Protein 9HGH (pdb70)

Foldseek 3Di:
DAKFKDKDKDKDAQQVPFDPDQCDKDKADWDDTPPPQFWIKIKIWRLQFNDDVLRQAIWIKIAGATHPDAKWWKKKKKFWQFQVRDTPLMDIPVGIDIHGHGDIDTGRHSDGVVCCVPVVRRQQVNNMTMMMMMMMIDD/DPDPDDPDDDDPDDD

Organism: Homo sapiens (NCBI:txid9606)

Secondary structure (DSSP, 8-state):
--EEEEEEEEEE--GGGS-S-TT--EEPPPB--TT-SS-EEEEEEETT-SSGGGTTEEEEEEEEEE-SSS-EEEEEEEEEE-TTS-EEEEEE-SS-EEE-TT-EEEEEEEEEHHHHH-GGG-SSGGG-EEEEEEEEEE-/---S-----B-S---

Nearest PDB structures (foldseek):
  6i41-assembly1_A  TM=9.613E-01  e=4.293E-25  Homo sapiens
  7d3d-assembly2_B  TM=9.678E-01  e=1.058E-24  Homo sapiens
  6i5p-assembly1_A  TM=9.776E-01  e=6.792E-24  Homo sapiens
  7liq-assembly1_A  TM=9.423E-01  e=6.792E-24  Homo sapiens
  7klz-assembly1_A  TM=9.449E-01  e=6.420E-24  Homo sapiens

InterPro domains:
  IPR000210 BTB/POZ domain [PF00651] (192-237)
  IPR000210 BTB/POZ domain [PS50097] (200-238)
  IPR002083 MATH/TRAF domain [PF22486] (33-161)
  IPR002083 MATH/TRAF domain [PS50144] (31-161)
  IPR002083 MATH/TRAF domain [SM00061] (36-142)
  IPR008974 TRAF-like [G3DSA:2.60.210.10] (29-165)
  IPR011333 SKP1/BTB/POZ domain superfamily [G3DSA:3.30.710.10] (166-238)
  IPR011333 SKP1/BTB/POZ domain superfamily [SSF54695] (180-237)

Solvent-accessible surface area: 8028 Å² total; per-residue (Å²): 123,147,82,41,148,26,59,53,114,24,49,11,81,86,7,75,163,18,171,133,103,66,61,20,61,52,109,10,78,75,19,57,10,66,48,142,40,146,8,89,1,2,0,42,0,1,0,37,0,13,9,116,96,0,85,52,0,0,0,0,0,0,14,0,57,43,6,92,130,96,77,14,111,0,105,5,61,0,1,0,29,30,67,184,53,48,92,32,66,46,18,95,4,149,140,14,24,123,0,40,106,55,69,8,46,0,0,34,34,0,0,47,37,86,44,2,95,68,152,96,43,20,5,26,55,118,42,79,0,22,1,44,0,50,1,26,4,42,85,146,84,81,43,41,44,67,68,30,47,18,22,102,87,111

Radius of gyration: 15.08 Å; Cα contacts (8 Å, |Δi|>4): 381; chains: 2; bounding box: 43×33×39 Å

Sequence (154 aa):
AKVVKFSYMWTINNFSFCREEMGEVIKSSTFSSGANDKLKWCLRVNPKGLDEESKDYLSLYLLLVSCPKSEVRAKFKFSILNAKGEETKAMESQRAYRFVQGKDWGFKKFIRRDFLLDEANGLLPDDKLTLFCEVSVVQEKPLQVAAVDSSVPR

Structure (mmCIF, N/CA/C/O backbone):
data_9HGH
#
_entry.id   9HGH
#
_cell.length_a   40.000
_cell.length_b   57.290
_cell.length_c   60.970
_cell.angle_alpha   90.000
_cell.angle_beta   90.000
_cell.angle_gamma   90.000
#
_symmetry.space_group_name_H-M   'P 21 21 21'
#
loop_
_entity.id
_entity.type
_entity.pdbx_description
1 polymer 'Speckle type BTB/POZ protein'
2 polymer 'Myeloid differentiation primary response protein MyD88'
3 water water
#
loop_
_atom_site.group_PDB
_atom_site.id
_atom_site.type_symbol
_atom_site.label_atom_id
_atom_site.label_alt_id
_atom_site.label_comp_id
_atom_site.label_asym_id
_atom_site.label_entity_id
_atom_site.label_seq_id
_atom_site.pdbx_PDB_ins_code
_atom_site.Cartn_x
_atom_site.Cartn_y
_atom_site.Cartn_z
_atom_site.occupancy
_atom_site.B_iso_or_equiv
_atom_site.auth_seq_id
_atom_site.auth_comp_id
_atom_site.auth_asym_id
_atom_site.auth_atom_id
_atom_site.pdbx_PDB_model_num
ATOM 1 N N . ALA A 1 1 ? 25.20910 5.20286 -0.76778 1.000 26.26573 27 ALA A N 1
ATOM 2 C CA . ALA A 1 1 ? 23.80743 5.00725 -1.11715 1.000 29.96579 27 ALA A CA 1
ATOM 3 C C . ALA A 1 1 ? 23.03953 6.36039 -1.17174 1.000 31.62997 27 ALA A C 1
ATOM 4 O O . ALA A 1 1 ? 23.13637 7.18043 -0.24858 1.000 27.05863 27 ALA A O 1
ATOM 10 N N . LYS A 1 2 ? 22.27609 6.59987 -2.25552 1.000 32.74768 28 LYS A N 1
ATOM 11 C CA . LYS A 1 2 ? 21.57931 7.87291 -2.49387 1.000 26.05176 28 LYS A CA 1
ATOM 12 C C . LYS A 1 2 ? 20.07672 7.70172 -2.25270 1.000 20.74143 28 LYS A C 1
ATOM 13 O O . LYS A 1 2 ? 19.43956 6.85594 -2.88385 1.000 23.97336 28 LYS A O 1
ATOM 32 N N . VAL A 1 3 ? 19.50363 8.53330 -1.38296 1.000 16.07662 29 VAL A N 1
ATOM 33 C CA . VAL A 1 3 ? 18.19045 8.25974 -0.82300 1.000 14.53069 29 VAL A CA 1
ATOM 34 C C . VAL A 1 3 ? 17.29301 9.47252 -0.98863 1.000 16.95834 29 VAL A C 1
ATOM 35 O O . VAL A 1 3 ? 17.70359 10.59778 -0.69422 1.000 15.89272 29 VAL A O 1
ATOM 48 N N . VAL A 1 4 ? 16.07834 9.22810 -1.45861 1.000 14.56055 30 VAL A N 1
ATOM 49 C CA . VAL A 1 4 ? 15.04099 10.23753 -1.64342 1.000 13.25205 30 VAL A CA 1
ATOM 50 C C . VAL A 1 4 ? 13.88738 9.88662 -0.70620 1.000 15.23128 30 VAL A C 1
ATOM 51 O O . VAL A 1 4 ? 13.33061 8.77519 -0.77518 1.000 13.92255 30 VAL A O 1
ATOM 64 N N . LYS A 1 5 ? 13.51569 10.83592 0.15809 1.000 15.99854 31 LYS A N 1
ATOM 65 C CA . LYS A 1 5 ? 12.39537 10.67308 1.07417 1.000 17.52600 31 LYS A CA 1
ATOM 66 C C . LYS A 1 5 ? 11.16641 11.40466 0.54589 1.000 16.62062 31 LYS A C 1
ATOM 67 O O . LYS A 1 5 ? 11.26301 12.53606 0.07443 1.000 16.52475 31 LYS A O 1
ATOM 86 N N . PHE A 1 6 ? 10.01305 10.75384 0.61791 1.000 14.75826 32 PHE A N 1
ATOM 87 C CA . PHE A 1 6 ? 8.77163 11.40987 0.23512 1.000 15.50710 32 PHE A CA 1
ATOM 88 C C . PHE A 1 6 ? 7.62204 10.75050 0.97975 1.000 14.30912 32 PHE A C 1
ATOM 89 O O . PHE A 1 6 ? 7.78502 9.72028 1.62783 1.000 13.49601 32 PHE A O 1
ATOM 106 N N . SER A 1 7 ? 6.44747 11.35887 0.86893 1.000 12.00542 33 SER A N 1
ATOM 107 C CA . SER A 1 7 ? 5.34057 10.93660 1.70942 1.000 15.79465 33 SER A CA 1
ATOM 108 C C . SER A 1 7 ? 4.02432 11.20822 1.01918 1.000 19.12699 33 SER A C 1
ATOM 109 O O . SER A 1 7 ? 3.92996 12.00897 0.08779 1.000 15.14202 33 SER A O 1
ATOM 117 N N . TYR A 1 8 ? 3.00679 10.50504 1.50205 1.000 13.92194 34 TYR A N 1
ATOM 118 C CA . TYR A 1 8 ? 1.66113 10.60136 0.95978 1.000 13.33375 34 TYR A CA 1
ATOM 119 C C . TYR A 1 8 ? 0.64799 10.41503 2.08507 1.000 14.30310 34 TYR A C 1
ATOM 120 O O . TYR A 1 8 ? 0.79245 9.50272 2.90372 1.000 12.85002 34 TYR A O 1
ATOM 138 N N . MET A 1 9 ? -0.35503 11.28051 2.11572 1.000 12.75469 35 MET A N 1
ATOM 139 C CA . MET A 1 9 ? -1.49234 11.15466 3.01633 1.000 10.90961 35 MET A CA 1
ATOM 140 C C . MET A 1 9 ? -2.73573 10.73753 2.23346 1.000 16.24512 35 MET A C 1
ATOM 141 O O . MET A 1 9 ? -3.10984 11.39917 1.25422 1.000 15.44051 35 MET A O 1
ATOM 155 N N . TRP A 1 10 ? -3.39960 9.67475 2.69467 1.000 11.30633 36 TRP A N 1
ATOM 156 C CA . TRP A 1 10 ? -4.57824 9.11594 2.05593 1.000 11.98002 36 TRP A CA 1
ATOM 157 C C . TRP A 1 10 ? -5.75188 9.07978 3.01986 1.000 14.65163 36 TRP A C 1
ATOM 158 O O . TRP A 1 10 ? -5.67129 8.41295 4.06369 1.000 13.31168 36 TRP A O 1
ATOM 179 N N . THR A 1 11 ? -6.84364 9.75701 2.65485 1.000 10.13380 37 THR A N 1
ATOM 180 C CA . THR A 1 11 ? -8.08129 9.70525 3.42114 1.000 10.57112 37 THR A CA 1
ATOM 181 C C . THR A 1 11 ? -9.09641 8.83728 2.68904 1.000 15.33598 37 THR A C 1
ATOM 182 O O . 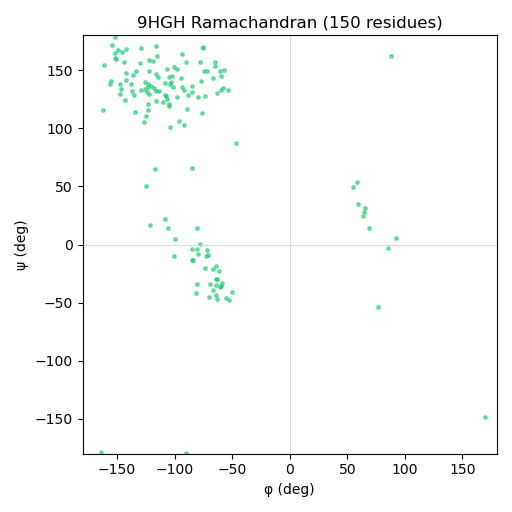THR A 1 11 ? -9.46618 9.11133 1.53411 1.000 11.72521 37 THR A O 1
ATOM 193 N N . ILE A 1 12 ? -9.52500 7.79352 3.36381 1.000 10.79197 38 ILE A N 1
ATOM 194 C CA . ILE A 1 12 ? -10.56235 6.90161 2.88838 1.000 11.87837 38 ILE A CA 1
ATOM 195 C C . ILE A 1 12 ? -11.86365 7.38233 3.51004 1.000 12.26440 38 ILE A C 1
ATOM 196 O O . ILE A 1 12 ? -12.08053 7.24345 4.72005 1.000 12.98899 38 ILE A O 1
ATOM 212 N N . ASN A 1 13 ? -12.71543 8.00592 2.70593 1.000 13.15854 39 ASN A N 1
ATOM 213 C CA . ASN A 1 13 ? -13.99793 8.44915 3.20619 1.000 13.86250 39 ASN A CA 1
ATOM 214 C C . ASN A 1 13 ? -14.98364 7.28469 3.30324 1.000 14.28752 39 ASN A C 1
ATOM 215 O O . ASN A 1 13 ? -14.86151 6.28285 2.60207 1.000 14.22003 39 ASN A O 1
ATOM 226 N N . ASN A 1 14 ? -15.99071 7.44731 4.15824 1.000 11.28707 40 ASN A N 1
ATOM 227 C CA . ASN A 1 14 ? -17.12269 6.50636 4.22607 1.000 13.15820 40 ASN A CA 1
ATOM 228 C C . ASN A 1 14 ? -16.63591 5.08009 4.45355 1.000 15.20344 40 ASN A C 1
ATOM 229 O O . ASN A 1 14 ? -17.02982 4.14005 3.75974 1.000 16.69809 40 ASN A O 1
ATOM 240 N N . PHE A 1 15 ? -15.76836 4.92956 5.44894 1.000 17.68720 41 PHE A N 1
ATOM 241 C CA . PHE A 1 15 ? -15.11704 3.64764 5.68944 1.000 17.71894 41 PHE A CA 1
ATOM 242 C C . PHE A 1 15 ? -16.11775 2.52393 5.95805 1.000 17.21923 41 PHE A C 1
ATOM 243 O O . PHE A 1 15 ? -15.89395 1.39465 5.50134 1.000 18.76418 41 PHE A O 1
ATOM 260 N N . SER A 1 16 ? -17.25647 2.82051 6.59747 1.000 18.89420 42 SER A N 1
ATOM 261 C CA . SER A 1 16 ? -18.27255 1.81179 6.91243 1.000 18.35975 42 SER A CA 1
ATOM 262 C C . SER A 1 16 ? -19.04306 1.33133 5.69576 1.000 18.58945 42 SER A C 1
ATOM 263 O O . SER A 1 16 ? -19.91869 0.44496 5.82029 1.000 17.43884 42 SER A O 1
ATOM 271 N N . PHE A 1 17 ? -18.78743 1.92319 4.53169 1.000 14.37503 43 PHE A N 1
ATOM 272 C CA . PHE A 1 17 ? -19.42167 1.52971 3.28626 1.000 21.13419 43 PHE A CA 1
ATOM 273 C C . PHE A 1 17 ? -18.52964 0.63306 2.45592 1.000 22.95505 43 PHE A C 1
ATOM 274 O O . PHE A 1 17 ? -18.90879 0.27179 1.32989 1.000 18.34048 43 PHE A O 1
ATOM 291 N N . CYS A 1 18 ? -17.36986 0.24472 2.97754 1.000 24.05116 44 CYS A N 1
ATOM 292 C CA . CYS A 1 18 ? -16.57293 -0.77763 2.30885 1.000 28.61063 44 CYS A CA 1
ATOM 293 C C . CYS A 1 18 ? -17.36829 -2.07975 2.21000 1.000 29.45199 44 CYS A C 1
ATOM 294 O O . CYS A 1 18 ? -18.21802 -2.38696 3.05215 1.000 25.01719 44 CYS A O 1
ATOM 302 N N . ARG A 1 19 ? -17.09772 -2.83629 1.15132 1.000 33.28707 45 ARG A N 1
ATOM 303 C CA . ARG A 1 19 ? -17.77145 -4.10926 0.95655 1.000 36.57195 45 ARG A CA 1
ATOM 304 C C . ARG A 1 19 ? -17.37285 -5.10536 2.03638 1.000 42.95811 45 ARG A C 1
ATOM 305 O O . ARG A 1 19 ? -16.21901 -5.14448 2.46977 1.000 44.58916 45 ARG A O 1
ATOM 326 N N . GLU A 1 20 ? -18.34321 -5.92203 2.45593 1.000 42.09235 46 GLU A N 1
ATOM 327 C CA . GLU A 1 20 ? -18.12801 -6.98867 3.43400 1.000 47.12548 46 GLU A CA 1
ATOM 328 C C . GLU A 1 20 ? -17.61478 -8.24555 2.72495 1.000 54.44681 46 GLU A C 1
ATOM 329 O O . GLU A 1 20 ? -18.27017 -9.28808 2.65758 1.000 64.76561 46 GLU A O 1
ATOM 341 N N . GLU A 1 21 ? -16.40631 -8.13218 2.17546 1.000 48.66485 47 GLU A N 1
ATOM 342 C CA . GLU A 1 21 ? -15.73923 -9.28593 1.59097 1.000 42.85954 47 GLU A CA 1
ATOM 343 C C . GLU A 1 21 ? -14.23436 -9.15716 1.78142 1.000 51.09025 47 GLU A C 1
ATOM 344 O O . GLU A 1 21 ? -13.65791 -8.07153 1.61450 1.000 41.07869 47 GLU A O 1
ATOM 356 N N . MET A 1 22 ? -13.60966 -10.28285 2.13752 1.000 48.37516 48 MET A N 1
ATOM 357 C CA . MET A 1 22 ? -12.17145 -10.30059 2.34427 1.000 46.35770 48 MET A CA 1
ATOM 358 C C . MET A 1 22 ? -11.40634 -10.06696 1.05272 1.000 47.51987 48 MET A C 1
ATOM 359 O O . MET A 1 22 ? -10.23297 -9.67451 1.10067 1.000 41.95235 48 MET A O 1
ATOM 373 N N . GLY A 1 23 ? -12.03824 -10.30490 -0.09835 1.000 46.92802 49 GLY A N 1
ATOM 374 C CA . GLY A 1 23 ? -11.37354 -10.00351 -1.35711 1.000 53.89347 49 GLY A CA 1
ATOM 375 C C . GLY A 1 23 ? -11.09169 -8.52587 -1.55303 1.000 36.63987 49 GLY A C 1
ATOM 376 O O . GLY A 1 23 ? -10.04603 -8.15903 -2.08282 1.000 40.86434 49 GLY A O 1
ATOM 380 N N . GLU A 1 24 ? -11.99381 -7.67072 -1.07447 1.000 34.83320 50 GLU A N 1
ATOM 381 C CA . GLU A 1 24 ? -12.03470 -6.26492 -1.44269 1.000 28.54679 50 GLU A CA 1
ATOM 382 C C . GLU A 1 24 ? -10.70049 -5.55762 -1.22168 1.000 27.96754 50 GLU A C 1
ATOM 383 O O . GLU A 1 24 ? -10.07077 -5.68409 -0.16393 1.000 16.35609 50 GLU A O 1
ATOM 387 N N . VAL A 1 25 ? -10.28990 -4.79698 -2.23841 1.000 18.94492 51 VAL A N 1
ATOM 388 C CA . VAL A 1 25 ? -9.08965 -3.97826 -2.20427 1.000 17.84963 51 VAL A CA 1
ATOM 389 C C . VAL A 1 25 ? -9.48810 -2.54633 -2.49135 1.000 20.01967 51 VAL A C 1
ATOM 390 O O . VAL A 1 25 ? -10.30345 -2.29065 -3.37747 1.000 20.88959 51 VAL A O 1
ATOM 403 N N . ILE A 1 26 ? -8.91934 -1.61023 -1.75640 1.000 15.37076 52 ILE A N 1
ATOM 404 C CA . ILE A 1 26 ? -9.06943 -0.19611 -2.06337 1.000 18.12389 52 ILE A CA 1
ATOM 405 C C . ILE A 1 26 ? -7.67880 0.35596 -2.30743 1.000 17.20490 52 ILE A C 1
ATOM 406 O O . ILE A 1 26 ? -6.74874 0.04512 -1.55711 1.000 11.16485 52 ILE A O 1
ATOM 422 N N . LYS A 1 27 ? -7.52102 1.16571 -3.34095 1.000 15.46438 53 LYS A N 1
ATOM 423 C CA . LYS A 1 27 ? -6.20057 1.71017 -3.61539 1.000 15.52292 53 LYS A CA 1
ATOM 424 C C . LYS A 1 27 ? -6.21824 3.23012 -3.61166 1.000 17.93872 53 LYS A C 1
ATOM 425 O O . LYS A 1 27 ? -7.22044 3.85203 -3.97196 1.000 13.81111 53 LYS A O 1
ATOM 444 N N . SER A 1 28 ? -5.08335 3.81976 -3.21219 1.000 11.74279 54 SER A N 1
ATOM 445 C CA . SER A 1 28 ? -4.89288 5.26055 -3.26658 1.000 14.01162 54 SER A CA 1
ATOM 446 C C . SER A 1 28 ? -4.63945 5.72386 -4.69674 1.000 12.09001 54 SER A C 1
ATOM 447 O O . SER A 1 28 ? -4.39647 4.92356 -5.59641 1.000 10.97538 54 SER A O 1
ATOM 455 N N . SER A 1 29 ? -4.66471 7.04119 -4.89311 1.000 11.96804 55 SER A N 1
ATOM 456 C CA . SER A 1 29 ? -4.08299 7.62338 -6.08622 1.000 14.24958 55 SER A CA 1
ATOM 457 C C . SER A 1 29 ? -2.57592 7.38958 -6.09466 1.000 12.93205 55 SER A C 1
ATOM 458 O O . SER A 1 29 ? -1.94495 7.10778 -5.06657 1.000 11.61120 55 SER A O 1
ATOM 466 N N . THR A 1 30 ? -2.00500 7.43443 -7.29198 1.000 13.33659 56 THR A N 1
ATOM 467 C CA . THR A 1 30 ? -0.57486 7.23191 -7.42640 1.000 15.78516 56 THR A CA 1
ATOM 468 C C . THR A 1 30 ? 0.14807 8.46805 -6.93858 1.000 14.90567 56 THR A C 1
ATOM 469 O O . THR A 1 30 ? -0.37637 9.58683 -7.00533 1.000 17.37362 56 THR A O 1
ATOM 480 N N . PHE A 1 31 ? 1.34871 8.25568 -6.40230 1.000 14.68881 57 PHE A N 1
ATOM 481 C CA . PHE A 1 31 ? 2.20961 9.35917 -5.99544 1.000 15.92634 57 PHE A CA 1
ATOM 482 C C . PHE A 1 31 ? 3.65568 9.01279 -6.30616 1.000 16.70566 57 PHE A C 1
ATOM 483 O O . PHE A 1 31 ? 4.00020 7.86233 -6.60093 1.000 12.54329 57 PHE A O 1
ATOM 500 N N . SER A 1 32 ? 4.51448 10.02403 -6.21222 1.000 12.82221 58 SER A N 1
ATOM 501 C CA . SER A 1 32 ? 5.90214 9.85579 -6.61524 1.000 14.85917 58 SER A CA 1
ATOM 502 C C . SER A 1 32 ? 6.78171 10.80986 -5.82543 1.000 20.07973 58 SER A C 1
ATOM 503 O O . SER A 1 32 ? 6.29613 11.75828 -5.19175 1.000 19.17583 58 SER A O 1
ATOM 511 N N . SER A 1 33 ? 8.08554 10.53816 -5.86646 1.000 15.81689 59 SER A N 1
ATOM 512 C CA . SER A 1 33 ? 9.11365 11.42772 -5.35376 1.000 21.84731 59 SER A CA 1
ATOM 513 C C . SER A 1 33 ? 9.32341 12.59748 -6.31526 1.000 25.02778 59 SER A C 1
ATOM 514 O O . SER A 1 33 ? 8.83547 12.60882 -7.44646 1.000 25.56165 59 SER A O 1
ATOM 522 N N . GLY A 1 34 ? 10.06462 13.58110 -5.87127 1.000 23.12242 60 GLY A N 1
ATOM 523 C CA . GLY A 1 34 ? 10.47588 14.61162 -6.78893 1.000 27.46537 60 GLY A CA 1
ATOM 524 C C . GLY A 1 34 ? 11.62137 14.24840 -7.70729 1.000 23.53060 60 GLY A C 1
ATOM 525 O O . GLY A 1 34 ? 12.03251 15.08841 -8.50639 1.000 31.23440 60 GLY A O 1
ATOM 529 N N . ALA A 1 35 ? 12.16123 13.02497 -7.61396 1.000 22.26279 61 ALA A N 1
ATOM 530 C CA . ALA A 1 35 ? 13.37203 12.68784 -8.35690 1.000 28.84984 61 ALA A CA 1
ATOM 531 C C . ALA A 1 35 ? 13.11420 12.53147 -9.85052 1.000 28.06818 61 ALA A C 1
ATOM 532 O O . ALA A 1 35 ? 14.08155 12.41592 -10.61873 1.000 27.96449 61 ALA A O 1
ATOM 539 N N . ASN A 1 36 ? 11.84411 12.50397 -10.27507 1.000 25.46224 62 ASN A N 1
ATOM 540 C CA . ASN A 1 36 ? 11.48262 12.55703 -11.69793 1.000 37.70763 62 ASN A CA 1
ATOM 541 C C . ASN A 1 36 ? 12.11358 11.39370 -12.46896 1.000 31.81120 62 ASN A C 1
ATOM 542 O O . ASN A 1 36 ? 12.77635 11.57466 -13.49616 1.000 32.58144 62 ASN A O 1
ATOM 553 N N . ASP A 1 37 ? 11.85343 10.17619 -11.97189 1.000 25.21616 63 ASP A N 1
ATOM 554 C CA . ASP A 1 37 ? 12.47023 8.95263 -12.47329 1.000 33.73371 63 ASP A CA 1
ATOM 555 C C . ASP A 1 37 ? 11.44786 7.93010 -12.97317 1.000 31.22358 63 ASP A C 1
ATOM 556 O O . ASP A 1 37 ? 11.80056 6.75356 -13.16174 1.000 24.53925 63 ASP A O 1
ATOM 565 N N . LYS A 1 38 ? 10.20648 8.35231 -13.23300 1.000 22.05728 64 LYS A N 1
ATOM 566 C CA . LYS A 1 38 ? 9.12099 7.52803 -13.75666 1.000 23.25616 64 LYS A CA 1
ATOM 567 C C . LYS A 1 38 ? 8.62331 6.48378 -12.75248 1.000 19.64354 64 LYS A C 1
ATOM 568 O O . LYS A 1 38 ? 7.89964 5.58335 -13.13261 1.000 18.52251 64 LYS A O 1
ATOM 587 N N . LEU A 1 39 ? 8.97165 6.59478 -11.48149 1.000 17.08932 65 LEU A N 1
ATOM 588 C CA . LEU A 1 39 ? 8.40369 5.68241 -10.48815 1.000 15.18974 65 LEU A CA 1
ATOM 589 C C . LEU A 1 39 ? 7.05761 6.21302 -10.01157 1.000 17.86001 65 LEU A C 1
ATOM 590 O O . LEU A 1 39 ? 6.92970 7.39228 -9.65596 1.000 19.03805 65 LEU A O 1
ATOM 606 N N . LYS A 1 40 ? 6.05246 5.34862 -9.99930 1.000 11.68248 66 LYS A N 1
ATOM 607 C CA . LYS A 1 40 ? 4.74663 5.69064 -9.45418 1.000 11.03470 66 LYS A CA 1
ATOM 608 C C . LYS A 1 40 ? 4.36514 4.65601 -8.41524 1.000 10.65128 66 LYS A C 1
ATOM 609 O O . LYS A 1 40 ? 4.44794 3.44992 -8.66335 1.000 11.19599 66 LYS A O 1
ATOM 628 N N . TRP A 1 41 ? 3.88694 5.13380 -7.28534 1.000 9.66615 67 TRP A N 1
ATOM 629 C CA . TRP A 1 41 ? 3.53971 4.30475 -6.15696 1.000 8.62568 67 TRP A CA 1
ATOM 630 C C . TRP A 1 41 ? 2.06826 4.52287 -5.80694 1.000 11.67313 67 TRP A C 1
ATOM 631 O O . TRP A 1 41 ? 1.47975 5.55843 -6.10515 1.000 9.40969 67 TRP A O 1
ATOM 652 N N . CYS A 1 42 ? 1.49082 3.55977 -5.10606 1.000 9.94627 68 CYS A N 1
ATOM 653 C CA . CYS A 1 42 ? 0.21812 3.80250 -4.45015 1.000 10.37677 68 CYS A CA 1
ATOM 654 C C . CYS A 1 42 ? 0.14439 2.94340 -3.19445 1.000 8.80353 68 CYS A C 1
ATOM 655 O O . CYS A 1 42 ? 0.99232 2.07207 -2.95286 1.000 8.87840 68 CYS A O 1
ATOM 663 N N . LEU A 1 43 ? -0.83766 3.25608 -2.37108 1.000 10.83448 69 LEU A N 1
ATOM 664 C CA . LEU A 1 43 ? -1.16723 2.46015 -1.19909 1.000 9.46966 69 LEU A CA 1
ATOM 665 C C . LEU A 1 43 ? -2.33824 1.54265 -1.53843 1.000 11.13286 69 LEU A C 1
ATOM 666 O O . LEU A 1 43 ? -3.17929 1.86158 -2.38630 1.000 10.69584 69 LEU A O 1
ATOM 682 N N . ARG A 1 44 ? -2.37897 0.40666 -0.87260 1.000 10.11287 70 ARG A N 1
ATOM 683 C CA . ARG A 1 44 ? -3.40525 -0.59877 -1.08001 1.000 12.87311 70 ARG A CA 1
ATOM 684 C C . ARG A 1 44 ? -3.85842 -1.07001 0.28723 1.000 14.48054 70 ARG A C 1
ATOM 685 O O . ARG A 1 44 ? -3.01733 -1.44292 1.10476 1.000 10.39429 70 ARG A O 1
ATOM 706 N N . VAL A 1 45 ? -5.17604 -1.06893 0.51678 1.000 11.97298 71 VAL A N 1
ATOM 707 C CA . VAL A 1 45 ? -5.79262 -1.51826 1.75414 1.000 12.60130 71 VAL A CA 1
ATOM 708 C C . VAL A 1 45 ? -6.78946 -2.62905 1.46167 1.000 13.79633 71 VAL A C 1
ATOM 709 O O . VAL A 1 45 ? -7.62556 -2.50878 0.56114 1.000 13.25913 71 VAL A O 1
ATOM 722 N N . ASN A 1 46 ? -6.74782 -3.67752 2.27185 1.000 13.72629 72 ASN A N 1
ATOM 723 C CA . ASN A 1 46 ? -7.80349 -4.66818 2.35056 1.000 11.81167 72 ASN A CA 1
ATOM 724 C C . ASN A 1 46 ? -8.56031 -4.36758 3.62260 1.000 16.53411 72 ASN A C 1
ATOM 725 O O . ASN A 1 46 ? -8.07417 -4.70551 4.71296 1.000 19.67786 72 ASN A O 1
ATOM 736 N N . PRO A 1 47 ? -9.72277 -3.71262 3.55796 1.000 17.86054 73 PRO A N 1
ATOM 737 C CA . PRO A 1 47 ? -10.41695 -3.30398 4.79212 1.000 19.68982 73 PRO A CA 1
ATOM 738 C C . PRO A 1 47 ? -10.87221 -4.46892 5.65019 1.000 22.98206 73 PRO A C 1
ATOM 739 O O . PRO A 1 47 ? -10.95243 -4.32335 6.87159 1.000 19.49840 73 PRO A O 1
ATOM 750 N N . LYS A 1 48 ? -11.17868 -5.61457 5.03638 1.000 19.89351 74 LYS A N 1
ATOM 751 C CA . LYS A 1 48 ? -11.65036 -6.80477 5.72791 1.000 21.89230 74 LYS A CA 1
ATOM 752 C C . LYS A 1 48 ? -10.59106 -7.88553 5.73694 1.000 21.21296 74 LYS A C 1
ATOM 753 O O . LYS A 1 48 ? -10.90788 -9.07274 5.87300 1.000 25.87158 74 LYS A O 1
ATOM 772 N N . GLY A 1 49 ? -9.34081 -7.49841 5.55797 1.000 18.61989 75 GLY A N 1
ATOM 773 C CA . GLY A 1 49 ? -8.23732 -8.42590 5.59978 1.000 16.69320 75 GLY A CA 1
ATOM 774 C C . GLY A 1 49 ? -7.95860 -9.06452 4.25151 1.000 25.46469 75 GLY A C 1
ATOM 775 O O . GLY A 1 49 ? -8.78553 -9.08632 3.34703 1.000 22.94052 75 GLY A O 1
ATOM 779 N N . LEU A 1 50 ? -6.76640 -9.61792 4.14007 1.000 22.18136 76 LEU A N 1
ATOM 780 C CA . LEU A 1 50 ? -6.34378 -10.23745 2.89485 1.000 26.42697 76 LEU A CA 1
ATOM 781 C C . LEU A 1 50 ? -6.90984 -11.63769 2.73572 1.000 28.03477 76 LEU A C 1
ATOM 782 O O . LEU A 1 50 ? -7.20588 -12.05616 1.61176 1.000 22.10842 76 LEU A O 1
ATOM 798 N N . ASP A 1 51 ? -7.05951 -12.37416 3.83075 1.000 23.94925 77 ASP A N 1
ATOM 799 C CA . ASP A 1 51 ? -7.42470 -13.7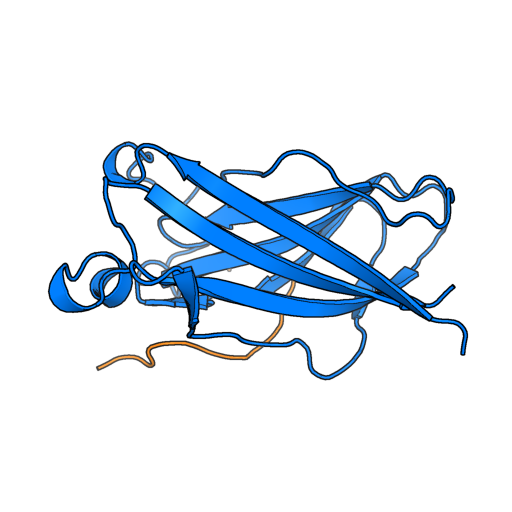8706 3.77072 1.000 22.95144 77 ASP A CA 1
ATOM 800 C C . ASP A 1 51 ? -7.89986 -14.24849 5.14595 1.000 22.78082 77 ASP A C 1
ATOM 801 O O . ASP A 1 51 ? -7.92083 -13.47762 6.11499 1.000 18.61125 77 ASP A O 1
ATOM 810 N N . GLU A 1 52 ? -8.23397 -15.54285 5.23697 1.000 21.13687 78 GLU A N 1
ATOM 811 C CA . GLU A 1 52 ? -8.90205 -16.05550 6.42897 1.000 22.20220 78 GLU A CA 1
ATOM 812 C C . GLU A 1 52 ? -8.10968 -15.75483 7.69425 1.000 22.43225 78 GLU A C 1
ATOM 813 O O . GLU A 1 52 ? -8.67676 -15.33313 8.70736 1.000 22.93010 78 GLU A O 1
ATOM 825 N N . GLU A 1 53 ? -6.79368 -15.99944 7.66277 1.000 22.47691 79 GLU A N 1
ATOM 826 C CA . GLU A 1 53 ? -5.93984 -15.79941 8.84277 1.000 29.38945 79 GLU A CA 1
ATOM 827 C C . GLU A 1 53 ? -5.89516 -14.34220 9.27473 1.000 28.19811 79 GLU A C 1
ATOM 828 O O . GLU A 1 53 ? -5.71652 -14.04318 10.46402 1.000 25.70422 79 GLU A O 1
ATOM 840 N N . SER A 1 54 ? -6.05421 -13.41900 8.33176 1.000 19.36503 80 SER A N 1
ATOM 841 C CA . SER A 1 54 ? -5.99188 -11.99651 8.61895 1.000 17.11996 80 SER A CA 1
ATOM 842 C C . SER A 1 54 ? -7.34996 -11.31433 8.60382 1.000 16.67546 80 SER A C 1
ATOM 843 O O . SER A 1 54 ? -7.39700 -10.08676 8.59562 1.000 17.79042 80 SER A O 1
ATOM 851 N N . LYS A 1 55 ? -8.45907 -12.07061 8.62403 1.000 17.98662 81 LYS A N 1
ATOM 852 C CA . LYS A 1 55 ? -9.76526 -11.42987 8.46745 1.000 20.12043 81 LYS A CA 1
ATOM 853 C C . LYS A 1 55 ? -10.09847 -10.47255 9.61420 1.000 19.90786 81 LYS A C 1
ATOM 854 O O . LYS A 1 55 ? -10.96818 -9.60865 9.45113 1.000 22.32287 81 LYS A O 1
ATOM 873 N N . ASP A 1 56 ? -9.43013 -10.57210 10.75516 1.000 17.77340 82 ASP A N 1
ATOM 874 C CA . ASP A 1 56 ? -9.73577 -9.63093 11.82996 1.000 17.74267 82 ASP A CA 1
ATOM 875 C C . ASP A 1 56 ? -8.97964 -8.30927 11.69966 1.000 20.70413 82 ASP A C 1
ATOM 876 O O . ASP A 1 56 ? -9.18776 -7.37952 12.51576 1.000 16.12691 82 ASP A O 1
ATOM 885 N N . TYR A 1 57 ? -8.10132 -8.19846 10.71838 1.000 15.13718 83 TYR A N 1
ATOM 886 C CA . TYR A 1 57 ? -7.27113 -7.02648 10.57348 1.000 13.98317 83 TYR A CA 1
ATOM 887 C C . TYR A 1 57 ? -7.57717 -6.25994 9.29502 1.000 14.08938 83 TYR A C 1
ATOM 888 O O . TYR A 1 57 ? -8.16028 -6.77524 8.34046 1.000 13.50001 83 TYR A O 1
ATOM 906 N N . LEU A 1 58 ? -7.12947 -5.01039 9.29746 1.000 12.47039 84 LEU A N 1
ATOM 907 C CA . LEU A 1 58 ? -6.93925 -4.24252 8.08564 1.000 11.92907 84 LEU A CA 1
ATOM 908 C C . LEU A 1 58 ? -5.49576 -4.44231 7.61397 1.000 11.67620 84 LEU A C 1
ATOM 909 O O . LEU A 1 58 ? -4.56298 -4.40278 8.42631 1.000 11.71148 84 LEU A O 1
ATOM 925 N N . SER A 1 59 ? -5.33909 -4.71859 6.31985 1.000 10.31819 85 SER A N 1
ATOM 926 C CA . SER A 1 59 ? -4.04594 -4.90865 5.67820 1.000 13.19923 85 SER A CA 1
ATOM 927 C C . SER A 1 59 ? -3.66515 -3.65618 4.89528 1.000 13.11747 85 SER A C 1
ATOM 928 O O . SER A 1 59 ? -4.53588 -2.98580 4.31951 1.000 14.87740 85 SER A O 1
ATOM 936 N N . LEU A 1 60 ? -2.37341 -3.34733 4.87736 1.000 9.67397 86 LEU A N 1
ATOM 937 C CA . LEU A 1 60 ? -1.86702 -2.11719 4.28438 1.000 9.61484 86 LEU A CA 1
ATOM 938 C C . LEU A 1 60 ? -0.53549 -2.38513 3.60518 1.000 11.45514 86 LEU A C 1
ATOM 939 O O . LEU A 1 60 ? 0.42316 -2.84838 4.23988 1.000 9.84523 86 LEU A O 1
ATOM 955 N N . TYR A 1 61 ? -0.47564 -2.05336 2.31470 1.000 9.83499 87 TYR A N 1
ATOM 956 C CA . TYR A 1 61 ? 0.69363 -2.30086 1.48681 1.000 11.25810 87 TYR A CA 1
ATOM 957 C C . TYR A 1 61 ? 1.07144 -1.08971 0.64873 1.000 11.94814 87 TYR A C 1
ATOM 958 O O . TYR A 1 61 ? 0.21394 -0.28224 0.26941 1.000 10.18437 87 TYR A O 1
ATOM 976 N N . LEU A 1 62 ? 2.37596 -0.98004 0.38595 1.000 7.50038 88 LEU A N 1
ATOM 977 C CA . LEU A 1 62 ? 2.92940 -0.05452 -0.58310 1.000 7.56815 88 LEU A CA 1
ATOM 978 C C . LEU A 1 62 ? 3.17370 -0.82727 -1.87472 1.000 10.77677 88 LEU A C 1
ATOM 979 O O . LEU A 1 62 ? 3.84404 -1.87266 -1.86687 1.000 7.92071 88 LEU A O 1
ATOM 995 N N . LEU A 1 63 ? 2.62991 -0.30045 -2.95808 1.000 12.67741 89 LEU A N 1
ATOM 996 C CA . LEU A 1 63 ? 2.66686 -0.92066 -4.26961 1.000 8.00568 89 LEU A CA 1
ATOM 997 C C . LEU A 1 63 ? 3.46905 -0.01770 -5.18419 1.000 12.14478 89 LEU A C 1
ATOM 998 O O . LEU A 1 63 ? 3.22247 1.19113 -5.25483 1.000 9.24569 89 LEU A O 1
ATOM 1014 N N . LEU A 1 64 ? 4.40648 -0.61723 -5.90898 1.000 11.11919 90 LEU A N 1
ATOM 1015 C CA . LEU A 1 64 ? 5.13216 0.09886 -6.94664 1.000 9.36033 90 LEU A CA 1
ATOM 1016 C C . LEU A 1 64 ? 4.34736 -0.14903 -8.22808 1.000 11.63968 90 LEU A C 1
ATOM 1017 O O . LEU A 1 64 ? 4.41820 -1.22848 -8.81054 1.000 11.47181 90 LEU A O 1
ATOM 1033 N N . VAL A 1 65 ? 3.57651 0.85678 -8.66148 1.000 14.29531 91 VAL A N 1
ATOM 1034 C CA . VAL A 1 65 ? 2.59358 0.65580 -9.72714 1.000 15.35561 91 VAL A CA 1
ATOM 1035 C C . VAL A 1 65 ? 3.26649 0.70940 -11.08511 1.000 15.83045 91 VAL A C 1
ATOM 1036 O O . VAL A 1 65 ? 2.93821 -0.04255 -12.00332 1.000 15.91377 91 VAL A O 1
ATOM 1049 N N . SER A 1 66 ? 4.17513 1.64172 -11.24131 1.000 14.69787 92 SER A N 1
ATOM 1050 C CA . SER A 1 66 ? 4.84851 1.81007 -12.50430 1.000 15.15052 92 SER A CA 1
ATOM 1051 C C . SER A 1 66 ? 6.32952 2.02568 -12.24257 1.000 14.50913 92 SER A C 1
ATOM 1052 O O . SER A 1 66 ? 6.69882 2.86020 -11.40656 1.000 12.12060 92 SER A O 1
ATOM 1060 N N . CYS A 1 67 ? 7.17052 1.28935 -12.96878 1.000 14.97787 93 CYS A N 1
ATOM 1061 C CA . CYS A 1 67 ? 8.60670 1.43718 -12.85566 1.000 15.19442 93 CYS A CA 1
ATOM 1062 C C . CYS A 1 67 ? 9.28051 0.82517 -14.07957 1.000 18.02350 93 CYS A C 1
ATOM 1063 O O . CYS A 1 67 ? 9.18665 -0.38361 -14.30433 1.000 15.11513 93 CYS A O 1
ATOM 1071 N N . PRO A 1 68 ? 9.96121 1.61971 -14.89807 1.000 14.34468 94 PRO A N 1
ATOM 1072 C CA . PRO A 1 68 ? 10.60973 1.06428 -16.09892 1.000 15.45631 94 PRO A CA 1
ATOM 1073 C C . PRO A 1 68 ? 11.95471 0.38772 -15.85411 1.000 15.86482 94 PRO A C 1
ATOM 1074 O O . PRO A 1 68 ? 12.54115 -0.14509 -16.81008 1.000 16.90310 94 PRO A O 1
ATOM 1085 N N . LYS A 1 69 ? 12.46853 0.42089 -14.62959 1.000 15.31358 95 LYS A N 1
ATOM 1086 C CA . LYS A 1 69 ? 13.69357 -0.25055 -14.22419 1.000 15.89353 95 LYS A CA 1
ATOM 1087 C C . LYS A 1 69 ? 13.40745 -1.63091 -13.64096 1.000 15.61173 95 LYS A C 1
ATOM 1088 O O . LYS A 1 69 ? 12.28012 -1.96491 -13.29100 1.000 20.18528 95 LYS A O 1
ATOM 1107 N N . SER A 1 70 ? 14.47024 -2.43358 -13.55134 1.000 16.56453 96 SER A N 1
ATOM 1108 C CA . SER A 1 70 ? 14.33734 -3.80137 -13.07822 1.000 16.78471 96 SER A CA 1
ATOM 1109 C C . SER A 1 70 ? 13.87101 -3.80552 -11.63899 1.000 18.81510 96 SER A C 1
ATOM 1110 O O . SER A 1 70 ? 12.98304 -4.58359 -11.25929 1.000 17.60014 96 SER A O 1
ATOM 1118 N N . GLU A 1 71 ? 14.45159 -2.92723 -10.82327 1.000 15.60252 97 GLU A N 1
ATOM 1119 C CA . GLU A 1 71 ? 14.19533 -3.00313 -9.39727 1.000 16.30932 97 GLU A CA 1
ATOM 1120 C C . GLU A 1 71 ? 14.54853 -1.69027 -8.73986 1.000 16.79942 97 GLU A C 1
ATOM 1121 O O . GLU A 1 71 ? 15.44595 -0.96641 -9.19924 1.000 15.53065 97 GLU A O 1
ATOM 1133 N N . VAL A 1 72 ? 13.89127 -1.44663 -7.60775 1.000 14.60027 98 VAL A N 1
ATOM 1134 C CA . VAL A 1 72 ? 14.22743 -0.34027 -6.73209 1.000 13.48569 98 VAL A CA 1
ATOM 1135 C C . VAL A 1 72 ? 14.06086 -0.82161 -5.30467 1.000 13.95938 98 VAL A C 1
ATOM 1136 O O . VAL A 1 72 ? 13.12805 -1.57050 -5.00005 1.000 16.70166 98 VAL A O 1
ATOM 1149 N N . ARG A 1 73 ? 14.96062 -0.38225 -4.44624 1.000 12.16227 99 ARG A N 1
ATOM 1150 C CA . ARG A 1 73 ? 14.90865 -0.68218 -3.02096 1.000 11.68241 99 ARG A CA 1
ATOM 1151 C C . ARG A 1 73 ? 14.39175 0.53095 -2.27763 1.000 11.24625 99 ARG A C 1
ATOM 1152 O O . ARG A 1 73 ? 14.72209 1.66694 -2.62110 1.000 11.50302 99 ARG A O 1
ATOM 1173 N N . ALA A 1 74 ? 13.54603 0.28064 -1.27346 1.000 11.42424 100 ALA A N 1
ATOM 1174 C CA . ALA A 1 74 ? 12.95362 1.36083 -0.50503 1.000 10.44970 100 ALA A CA 1
ATOM 1175 C C . ALA A 1 74 ? 12.53410 0.90065 0.89481 1.000 10.49514 100 ALA A C 1
ATOM 1176 O O . ALA A 1 74 ? 12.05813 -0.22061 1.09016 1.000 10.38893 100 ALA A O 1
ATOM 1183 N N . LYS A 1 75 ? 12.76391 1.76507 1.85753 1.000 11.01977 101 LYS A N 1
ATOM 1184 C CA . LYS A 1 75 ? 12.18173 1.58767 3.18409 1.000 12.54449 101 LYS A CA 1
ATOM 1185 C C . L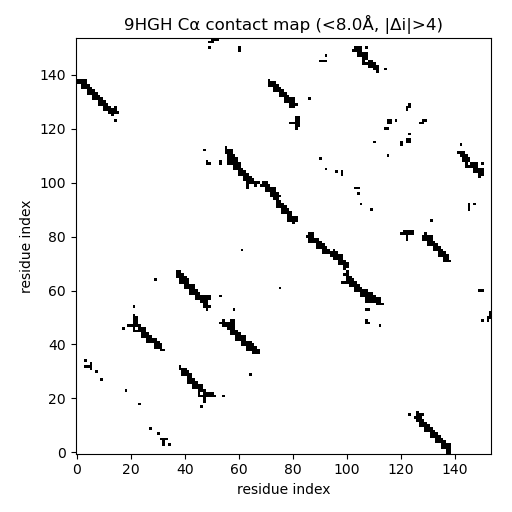YS A 1 75 ? 10.82093 2.28710 3.22270 1.000 10.30698 101 LYS A C 1
ATOM 1186 O O . LYS A 1 75 ? 10.55645 3.22682 2.45628 1.000 9.65695 101 LYS A O 1
ATOM 1205 N N . PHE A 1 76 ? 9.96142 1.84533 4.13812 1.000 9.82447 102 PHE A N 1
ATOM 1206 C CA . PHE A 1 76 ? 8.66405 2.48613 4.24522 1.000 9.00464 102 PHE A CA 1
ATOM 1207 C C . PHE A 1 76 ? 8.13418 2.40995 5.66512 1.000 11.56231 102 PHE A C 1
ATOM 1208 O O . PHE A 1 76 ? 8.57137 1.60433 6.49821 1.000 10.15599 102 PHE A O 1
ATOM 1225 N N . LYS A 1 77 ? 7.19804 3.31067 5.91352 1.000 9.02044 103 LYS A N 1
ATOM 1226 C CA . LYS A 1 77 ? 6.61175 3.50663 7.22524 1.000 11.41409 103 LYS A CA 1
ATOM 1227 C C . LYS A 1 77 ? 5.16683 3.92203 7.00245 1.000 11.39431 103 LYS A C 1
ATOM 1228 O O . LYS A 1 77 ? 4.92248 4.82830 6.21107 1.000 12.02552 103 LYS A O 1
ATOM 1247 N N . PHE A 1 78 ? 4.23023 3.25911 7.67927 1.000 8.19997 104 PHE A N 1
ATOM 1248 C CA . PHE A 1 78 ? 2.82727 3.65211 7.63496 1.000 8.05577 104 PHE A CA 1
ATOM 1249 C C . PHE A 1 78 ? 2.38030 4.08676 9.03160 1.000 11.77708 104 PHE A C 1
ATOM 1250 O O . PHE A 1 78 ? 2.79561 3.50159 10.03558 1.000 10.64698 104 PHE A O 1
ATOM 1267 N N . SER A 1 79 ? 1.46440 5.05048 9.07922 1.000 9.30528 105 SER A N 1
ATOM 1268 C CA . SER A 1 79 ? 0.83396 5.44163 10.32424 1.000 10.39891 105 SER A CA 1
ATOM 1269 C C . SER A 1 79 ? -0.60974 5.83390 10.04791 1.000 10.53589 105 SER A C 1
ATOM 1270 O O . SER A 1 79 ? -1.00672 6.04969 8.91693 1.000 10.16616 105 SER A O 1
ATOM 1278 N N . ILE A 1 80 ? -1.38131 5.93271 11.12586 1.000 8.27110 106 ILE A N 1
ATOM 1279 C CA . ILE A 1 80 ? -2.75416 6.39984 11.11410 1.000 10.80429 106 ILE A CA 1
ATOM 1280 C C . ILE A 1 80 ? -2.79907 7.77366 11.75122 1.000 10.74089 106 ILE A C 1
ATOM 1281 O O . ILE A 1 80 ? -2.18527 7.99522 12.79482 1.000 13.75057 106 ILE A O 1
ATOM 1297 N N . LEU A 1 81 ? -3.57998 8.66735 11.16887 1.000 14.13930 107 LEU A N 1
ATOM 1298 C CA . LEU A 1 81 ? -3.86214 9.95982 11.77335 1.000 15.54361 107 LEU A CA 1
ATOM 1299 C C . LEU A 1 81 ? -5.08178 9.86769 12.69597 1.000 18.75328 107 LEU A C 1
ATOM 1300 O O . LEU A 1 81 ? -6.13820 9.37598 12.28790 1.000 17.50196 107 LEU A O 1
ATOM 1316 N N . ASN A 1 82 ? -4.93664 10.33739 13.92817 1.000 18.22368 108 ASN A N 1
ATOM 1317 C CA . ASN A 1 82 ? -6.02102 10.23745 14.89329 1.000 19.95711 108 ASN A CA 1
ATOM 1318 C C . ASN A 1 82 ? -6.90431 11.48093 14.81132 1.000 25.34988 108 ASN A C 1
ATOM 1319 O O . ASN A 1 82 ? -6.65817 12.40725 14.03616 1.000 20.82123 108 ASN A O 1
ATOM 1330 N N . ALA A 1 83 ? -7.93628 11.51869 15.65282 1.000 26.75908 109 ALA A N 1
ATOM 1331 C CA . ALA A 1 83 ? -8.87054 12.63307 15.61025 1.000 28.94354 109 ALA A CA 1
ATOM 1332 C C . ALA A 1 83 ? -8.26861 13.93570 16.13263 1.000 31.01113 109 ALA A C 1
ATOM 1333 O O . ALA A 1 83 ? -8.90208 14.98177 15.96965 1.000 31.80953 109 ALA A O 1
ATOM 1340 N N . LYS A 1 84 ? -7.07493 13.90853 16.73588 1.000 32.07019 110 LYS A N 1
ATOM 1341 C CA . LYS A 1 84 ? -6.32306 15.12672 17.04450 1.000 31.27895 110 LYS A CA 1
ATOM 1342 C C . LYS A 1 84 ? -5.46834 15.62042 15.87318 1.000 37.15330 110 LYS A C 1
ATOM 1343 O O . LYS A 1 84 ? -4.99580 16.76007 15.90909 1.000 37.28817 110 LYS A O 1
ATOM 1362 N N . GLY A 1 85 ? -5.26122 14.81054 14.83550 1.000 40.19529 111 GLY A N 1
ATOM 1363 C CA . GLY A 1 85 ? -4.35281 15.16686 13.75855 1.000 44.32068 111 GLY A CA 1
ATOM 1364 C C . GLY A 1 85 ? -2.91789 14.68238 13.90333 1.000 38.05260 111 GLY A C 1
ATOM 1365 O O . GLY A 1 85 ? -2.07880 15.02361 13.05760 1.000 41.01564 111 GLY A O 1
ATOM 1369 N N . GLU A 1 86 ? -2.61392 13.87965 14.92464 1.000 32.86895 112 GLU A N 1
ATOM 1370 C CA . GLU A 1 86 ? -1.26997 13.35996 15.16235 1.000 26.02808 112 GLU A CA 1
ATOM 1371 C C . GLU A 1 86 ? -1.14198 11.91485 14.67754 1.000 27.00775 112 GLU A C 1
ATOM 1372 O O . GLU A 1 86 ? -2.12581 11.16701 14.62584 1.000 21.70299 112 GLU A O 1
ATOM 1376 N N . GLU A 1 87 ? 0.08592 11.52210 14.31965 1.000 22.25843 113 GLU A N 1
ATOM 1377 C CA . GLU A 1 87 ? 0.30980 10.16648 13.84128 1.000 22.54415 113 GLU A CA 1
ATOM 1378 C C . GLU A 1 87 ? 0.32013 9.21134 15.01785 1.000 22.45676 113 GLU A C 1
ATOM 1379 O O . GLU A 1 87 ? 0.85664 9.51835 16.08657 1.000 16.80696 113 GLU A O 1
ATOM 1391 N N . THR A 1 88 ? -0.27589 8.04794 14.80256 1.000 16.05137 114 THR A N 1
ATOM 1392 C CA . THR A 1 88 ? -0.37657 7.01343 15.82405 1.000 17.26033 114 THR A CA 1
ATOM 1393 C C . THR A 1 88 ? -0.24386 5.65754 15.14118 1.000 15.32025 114 THR A C 1
ATOM 1394 O O . THR A 1 88 ? -0.47057 5.51636 13.92912 1.000 15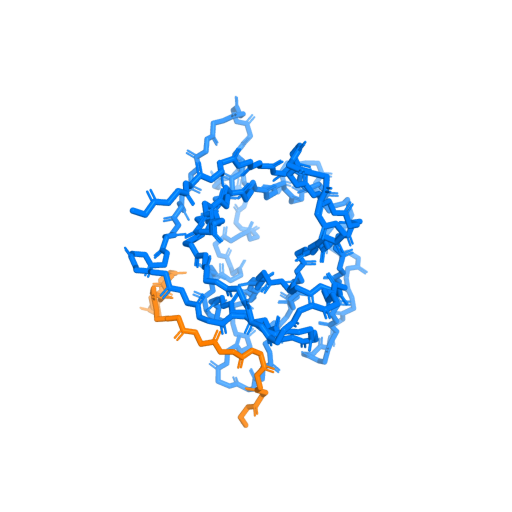.64474 114 THR A O 1
ATOM 1405 N N . LYS A 1 89 ? 0.15989 4.67470 15.94854 1.000 12.19167 115 LYS A N 1
ATOM 1406 C CA . LYS A 1 89 ? 0.16522 3.26943 15.57839 1.000 12.00921 115 LYS A CA 1
ATOM 1407 C C . LYS A 1 89 ? 1.04426 3.02568 14.34501 1.000 13.93486 115 LYS A C 1
ATOM 1408 O O . LYS A 1 89 ? 0.75185 2.17379 13.52507 1.000 13.97823 115 LYS A O 1
ATOM 1427 N N . ALA A 1 90 ? 2.14244 3.76371 14.21902 1.000 11.27228 116 ALA A N 1
ATOM 1428 C CA . ALA A 1 90 ? 2.99725 3.60082 13.04142 1.000 12.95913 116 ALA A CA 1
ATOM 1429 C C . ALA A 1 90 ? 3.76868 2.27459 13.07896 1.000 11.44172 116 ALA A C 1
ATOM 1430 O O . ALA A 1 90 ? 4.09284 1.74662 14.14184 1.000 10.37362 116 ALA A O 1
ATOM 1437 N N . MET A 1 91 ? 4.04629 1.73050 11.89512 1.000 9.82492 117 MET A N 1
ATOM 1438 C CA . MET A 1 91 ? 4.96917 0.61405 11.75419 1.000 10.99871 117 MET A CA 1
ATOM 1439 C C . M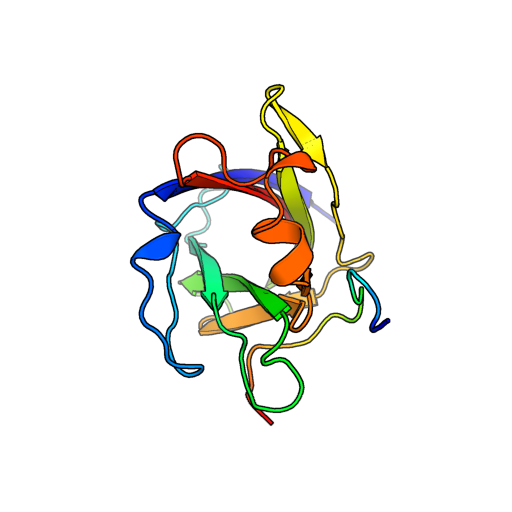ET A 1 91 ? 5.85456 0.83714 10.53128 1.000 8.84670 117 MET A C 1
ATOM 1440 O O . MET A 1 91 ? 5.37571 1.27601 9.48837 1.000 11.86912 117 MET A O 1
ATOM 1454 N N . GLU A 1 92 ? 7.13677 0.53161 10.66295 1.000 12.55538 118 GLU A N 1
ATOM 1455 C CA . GLU A 1 92 ? 8.09238 0.69204 9.57908 1.000 11.71804 118 GLU A CA 1
ATOM 1456 C C . GLU A 1 92 ? 8.69823 -0.64558 9.20220 1.000 14.86844 118 GLU A C 1
ATOM 1457 O O . GLU A 1 92 ? 8.73277 -1.59909 9.98830 1.000 10.62573 118 GLU A O 1
ATOM 1469 N N . SER A 1 93 ? 9.20231 -0.66709 7.97646 1.000 10.46893 119 SER A N 1
ATOM 1470 C CA . SER A 1 93 ? 9.81210 -1.83507 7.39504 1.000 11.22951 119 SER A CA 1
ATOM 1471 C C . SER A 1 93 ? 11.18813 -2.13764 7.97310 1.000 12.61675 119 SER A C 1
ATOM 1472 O O . SER A 1 93 ? 11.63761 -3.27684 7.84475 1.000 18.23252 119 SER A O 1
ATOM 1480 N N . GLN A 1 94 ? 11.85354 -1.15608 8.59613 1.000 13.10046 120 GLN A N 1
ATOM 1481 C CA . GL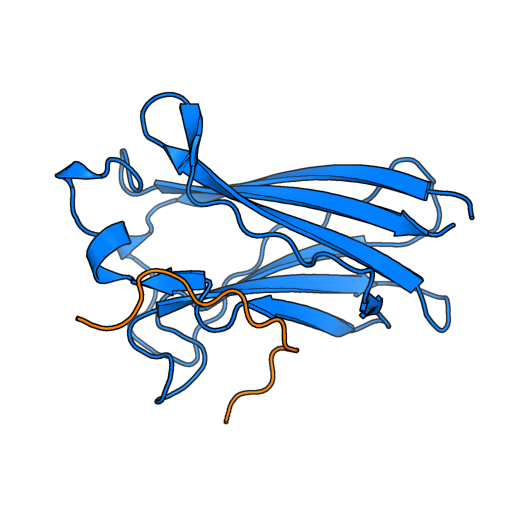N A 1 94 ? 13.15272 -1.29421 9.25347 1.000 19.20236 120 GLN A CA 1
ATOM 1482 C C . GLN A 1 94 ? 14.29353 -1.35353 8.25022 1.000 17.78359 120 GLN A C 1
ATOM 1483 O O . GLN A 1 94 ? 15.27649 -0.62460 8.34776 1.000 23.72024 120 GLN A O 1
ATOM 1497 N N . ARG A 1 95 ? 14.19180 -2.26095 7.30530 1.000 17.80410 121 ARG A N 1
ATOM 1498 C CA . ARG A 1 95 ? 15.16482 -2.31831 6.23663 1.000 17.97326 121 ARG A CA 1
ATOM 1499 C C . ARG A 1 95 ? 14.47755 -2.01768 4.91233 1.000 16.03141 121 ARG A C 1
ATOM 1500 O O . ARG A 1 95 ? 13.25122 -1.92351 4.81989 1.000 11.03277 121 ARG A O 1
ATOM 1521 N N . ALA A 1 96 ? 15.28297 -1.84763 3.87961 1.000 13.99775 122 ALA A N 1
ATOM 1522 C CA . ALA A 1 96 ? 14.76045 -1.58161 2.54602 1.000 15.54583 122 ALA A CA 1
ATOM 1523 C C . ALA A 1 96 ? 14.42052 -2.88418 1.84486 1.000 12.53447 122 ALA A C 1
ATOM 1524 O O . ALA A 1 96 ? 15.18194 -3.85821 1.90034 1.000 16.28202 122 ALA A O 1
ATOM 1531 N N . TYR A 1 97 ? 13.26932 -2.88947 1.19644 1.000 11.83930 123 TYR A N 1
ATOM 1532 C CA . TYR A 1 97 ? 12.75344 -4.03130 0.46577 1.000 10.44570 123 TYR A CA 1
ATOM 1533 C C . TYR A 1 97 ? 12.88180 -3.77638 -1.03398 1.000 12.05915 123 TYR A C 1
ATOM 1534 O O . TYR A 1 97 ? 12.90797 -2.62776 -1.48381 1.000 9.25516 123 TYR A O 1
ATOM 1552 N N . ARG A 1 98 ? 13.03680 -4.85434 -1.78645 1.000 12.31537 124 ARG A N 1
ATOM 1553 C CA . ARG A 1 98 ? 13.20655 -4.78689 -3.22976 1.000 14.17337 124 ARG A CA 1
ATOM 1554 C C . ARG A 1 98 ? 11.85540 -4.83533 -3.94014 1.000 11.99423 124 ARG A C 1
ATOM 1555 O O . ARG A 1 98 ? 11.14562 -5.85601 -3.90208 1.000 9.41172 124 ARG A O 1
ATOM 1576 N N . PHE A 1 99 ? 11.54333 -3.74837 -4.64056 1.000 8.94995 125 PHE A N 1
ATOM 1577 C CA . PHE A 1 99 ? 10.30332 -3.58629 -5.37803 1.000 8.36547 125 PHE A CA 1
ATOM 1578 C C . PHE A 1 99 ? 10.59753 -3.74102 -6.87345 1.000 10.11435 125 PHE A C 1
ATOM 1579 O O . PHE A 1 99 ? 11.65388 -3.30558 -7.36604 1.000 9.53098 125 PHE A O 1
ATOM 1596 N N . VAL A 1 100 ? 9.66605 -4.32977 -7.58888 1.000 9.34183 126 VAL A N 1
ATOM 1597 C CA . VAL A 1 100 ? 9.64465 -4.29467 -9.04340 1.000 13.27778 126 VAL A CA 1
ATOM 1598 C C . VAL A 1 100 ? 8.24772 -3.84878 -9.40125 1.000 13.22810 126 VAL A C 1
ATOM 1599 O O . VAL A 1 100 ? 7.35623 -3.85270 -8.57304 1.000 10.33591 126 VAL A O 1
ATOM 1612 N N . GLN A 1 101 ? 8.02699 -3.52240 -10.66775 1.000 16.01268 127 GLN A N 1
ATOM 1613 C CA . GLN A 1 101 ? 6.69270 -3.07922 -11.04011 1.000 15.15305 127 GLN A CA 1
ATOM 1614 C C . GLN A 1 101 ? 5.67010 -4.15484 -10.70894 1.000 14.37193 127 GLN A C 1
ATOM 1615 O O . GLN A 1 101 ? 5.86962 -5.34480 -11.00159 1.000 12.11903 127 GLN A O 1
ATOM 1629 N N . GLY A 1 102 ? 4.56301 -3.72036 -10.09915 1.000 12.17662 128 GLY A N 1
ATOM 1630 C CA . GLY A 1 102 ? 3.47511 -4.59045 -9.72980 1.000 13.58301 128 GLY A CA 1
ATOM 1631 C C . GLY A 1 102 ? 3.64978 -5.25928 -8.38658 1.000 21.01605 128 GLY A C 1
ATOM 1632 O O . GLY A 1 102 ? 2.74884 -5.97840 -7.94742 1.000 17.38341 128 GLY A O 1
ATOM 1636 N N . LYS A 1 103 ? 4.77644 -5.03836 -7.72382 1.000 13.36187 129 LYS A N 1
ATOM 1637 C CA . LYS A 1 103 ? 5.09971 -5.69400 -6.46740 1.000 15.99144 129 LYS A CA 1
ATOM 1638 C C . LYS A 1 103 ? 4.68407 -4.79969 -5.31345 1.000 12.10821 129 LYS A C 1
ATOM 1639 O O . LYS A 1 103 ? 4.82727 -3.57728 -5.37568 1.000 11.04626 129 LYS A O 1
ATOM 1658 N N . ASP A 1 104 ? 4.19791 -5.40958 -4.24459 1.000 12.27133 130 ASP A N 1
ATOM 1659 C CA . ASP A 1 104 ? 3.92081 -4.62752 -3.05798 1.000 11.96404 130 ASP A CA 1
ATOM 1660 C C . ASP A 1 104 ? 4.53994 -5.29750 -1.85494 1.000 11.02186 130 ASP A C 1
ATOM 1661 O O . ASP A 1 104 ? 4.91772 -6.47042 -1.87581 1.000 12.96290 130 ASP A O 1
ATOM 1670 N N . TRP A 1 105 ? 4.77269 -4.47592 -0.86037 1.000 10.78041 131 TRP A N 1
ATOM 1671 C CA . TRP A 1 105 ? 5.29529 -4.90680 0.41405 1.000 11.91879 131 TRP A CA 1
ATOM 1672 C C . TRP A 1 105 ? 4.48939 -4.17810 1.47247 1.000 9.14752 131 TRP A C 1
ATOM 1673 O O . TRP A 1 105 ? 4.07349 -3.02894 1.26943 1.000 7.85262 131 TRP A O 1
ATOM 1694 N N . GLY A 1 106 ? 4.27447 -4.84743 2.59507 1.000 8.69535 132 GLY A N 1
ATOM 1695 C CA . GLY A 1 106 ? 3.55234 -4.19341 3.67310 1.000 11.55555 132 GLY A CA 1
ATOM 1696 C C . GLY A 1 106 ? 3.16654 -5.14694 4.77441 1.000 9.96543 132 GLY A C 1
ATOM 1697 O O . GLY A 1 106 ? 3.86733 -6.13252 5.04267 1.000 12.66949 132 GLY A O 1
ATOM 1701 N N . PHE A 1 107 ? 2.02145 -4.84903 5.40539 1.000 12.02882 133 PHE A N 1
ATOM 1702 C CA . PHE A 1 107 ? 1.60943 -5.52548 6.62368 1.000 10.52959 133 PHE A CA 1
ATOM 1703 C C . PHE A 1 107 ? 0.22656 -6.11947 6.45718 1.000 10.17297 133 PHE A C 1
ATOM 1704 O O . PHE A 1 107 ? -0.75942 -5.38608 6.39563 1.000 9.78491 133 PHE A O 1
ATOM 1721 N N . LYS A 1 108 ? 0.17541 -7.45041 6.41484 1.000 9.37446 134 LYS A N 1
ATOM 1722 C CA . LYS A 1 108 ? -1.08002 -8.19128 6.36634 1.000 12.36094 134 LYS A CA 1
ATOM 1723 C C . LYS A 1 108 ? -1.94654 -7.89906 7.58227 1.000 11.60720 134 LYS A C 1
ATOM 1724 O O . LYS A 1 108 ? -3.18222 -7.85311 7.50517 1.000 10.07209 134 LYS A O 1
ATOM 1743 N N . LYS A 1 109 ? -1.30633 -7.70868 8.72850 1.000 10.08197 135 LYS A N 1
ATOM 1744 C CA . LYS A 1 109 ? -1.99657 -7.46048 9.97953 1.000 11.68702 135 LYS A CA 1
ATOM 1745 C C . LYS A 1 109 ? -1.60018 -6.08573 10.45237 1.000 13.57131 135 LYS A C 1
ATOM 1746 O O . LYS A 1 109 ? -0.93199 -5.93177 11.48128 1.000 13.44462 135 LYS A O 1
ATOM 1765 N N . PHE A 1 110 ? -1.97658 -5.06682 9.70210 1.000 9.80416 136 PHE A N 1
ATOM 1766 C CA . PHE A 1 110 ? -1.51195 -3.74032 10.07012 1.000 10.49286 136 PHE A CA 1
ATOM 1767 C C . PHE A 1 110 ? -2.18402 -3.24894 11.34963 1.000 14.43251 136 PHE A C 1
ATOM 1768 O O . PHE A 1 110 ? -1.51042 -2.69564 12.22926 1.000 11.90762 136 PHE A O 1
ATOM 1785 N N . ILE A 1 111 ? -3.49980 -3.42542 11.46563 1.000 10.60386 137 ILE A N 1
ATOM 1786 C CA . ILE A 1 111 ? -4.18940 -3.05214 12.68670 1.000 12.34119 137 ILE A CA 1
ATOM 1787 C C . ILE A 1 111 ? -5.47308 -3.86377 12.80223 1.000 12.86749 137 ILE A C 1
ATOM 1788 O O . ILE A 1 111 ? -6.18978 -4.08097 11.81693 1.000 11.57614 137 ILE A O 1
ATOM 1804 N N . ARG A 1 112 ? -5.74262 -4.32199 14.01972 1.000 13.17706 138 ARG A N 1
ATOM 1805 C CA . ARG A 1 112 ? -6.96340 -5.06311 14.31448 1.000 14.45785 138 ARG A CA 1
ATOM 1806 C C . ARG A 1 112 ? -8.17658 -4.16478 14.09102 1.000 16.42298 138 ARG A C 1
ATOM 1807 O O . ARG A 1 112 ? -8.23281 -3.02686 14.57539 1.000 15.92421 138 ARG A O 1
ATOM 1828 N N . ARG A 1 113 ? -9.15486 -4.67782 13.34223 1.000 21.64779 139 ARG A N 1
ATOM 1829 C CA . ARG A 1 113 ? -10.24375 -3.82055 12.88798 1.000 21.36078 139 ARG A CA 1
ATOM 1830 C C . ARG A 1 113 ? -11.14662 -3.38254 14.03545 1.000 21.65269 139 ARG A C 1
ATOM 1831 O O . ARG A 1 113 ? -11.65511 -2.25734 14.01992 1.000 21.27544 139 ARG A O 1
ATOM 1852 N N . ASP A 1 114 ? -11.34528 -4.23958 15.03904 1.000 22.76566 140 ASP A N 1
ATOM 1853 C CA . ASP A 1 114 ? -12.19806 -3.85587 16.16520 1.000 27.94282 140 ASP A CA 1
ATOM 1854 C C . ASP A 1 114 ? -11.64049 -2.62097 16.87867 1.000 25.46946 140 ASP A C 1
ATOM 1855 O O . ASP A 1 114 ? -12.40378 -1.72927 17.27056 1.000 23.14373 140 ASP A O 1
ATOM 1864 N N . PHE A 1 115 ? -10.31061 -2.50460 16.97572 1.000 21.13456 141 PHE A N 1
ATOM 1865 C CA . PHE A 1 115 ? -9.69537 -1.29890 17.53037 1.000 20.08166 141 PHE A CA 1
ATOM 1866 C C . PHE A 1 115 ? -10.01605 -0.09031 16.66627 1.000 21.13280 141 PHE A C 1
ATOM 1867 O O . PHE A 1 115 ? -10.37806 0.98718 17.15535 1.000 19.24557 141 PHE A O 1
ATOM 1884 N N . LEU A 1 116 ? -9.84507 -0.25356 15.36072 1.000 19.78219 142 LEU A N 1
ATOM 1885 C CA . LEU A 1 116 ? -10.20697 0.77638 14.40802 1.000 18.92559 142 LEU A CA 1
ATOM 1886 C C . LEU A 1 116 ? -11.63675 1.24336 14.59609 1.000 20.96438 142 LEU A C 1
ATOM 1887 O O . LEU A 1 116 ? -11.93150 2.44166 14.56057 1.000 20.28364 142 LEU A O 1
ATOM 1903 N N . LEU A 1 117 ? -12.55015 0.30267 14.72024 1.000 21.09374 143 LEU A N 1
ATOM 1904 C CA . LEU A 1 117 ? -13.96029 0.64110 14.81397 1.000 22.78627 143 LEU A CA 1
ATOM 1905 C C . LEU A 1 117 ? -14.37031 1.09935 16.20206 1.000 24.93360 143 LEU A C 1
ATOM 1906 O O . LEU A 1 117 ? -15.49807 1.56192 16.36504 1.000 28.00775 143 LEU A O 1
ATOM 1922 N N . ASP A 1 118 ? -13.50241 0.98754 17.19908 1.000 23.15491 144 ASP A N 1
ATOM 1923 C CA . ASP A 1 118 ? -13.83184 1.40937 18.56473 1.000 23.39744 144 ASP A CA 1
ATOM 1924 C C . ASP A 1 118 ? -13.77200 2.92953 18.61090 1.000 25.12277 144 ASP A C 1
ATOM 1925 O O . ASP A 1 118 ? -12.69791 3.52585 18.45861 1.000 21.58431 144 ASP A O 1
ATOM 1934 N N . GLU A 1 119 ? -14.94114 3.53924 18.82068 1.000 25.01274 145 GLU A N 1
ATOM 1935 C CA . GLU A 1 119 ? -15.09554 4.99091 18.84461 1.000 31.90769 145 GLU A CA 1
ATOM 1936 C C . GLU A 1 119 ? -14.08557 5.66665 19.75625 1.000 26.72016 145 GLU A C 1
ATOM 1937 O O . GLU A 1 119 ? -13.58306 6.74874 19.43634 1.000 24.27184 145 GLU A O 1
ATOM 1949 N N . ALA A 1 120 ? -13.81939 5.06802 20.92530 1.000 24.39338 146 ALA A N 1
ATOM 1950 C CA . ALA A 1 120 ? -12.96277 5.70582 21.91903 1.000 24.10964 146 ALA A CA 1
ATOM 1951 C C . ALA A 1 120 ? -11.54395 5.95162 21.40972 1.000 25.07609 146 ALA A C 1
ATOM 1952 O O . ALA A 1 120 ? -10.85640 6.83557 21.93258 1.000 23.68978 146 ALA A O 1
ATOM 1959 N N . ASN A 1 121 ? -11.09331 5.21179 20.40002 1.000 20.78237 147 ASN A N 1
ATOM 1960 C CA . ASN A 1 121 ? -9.73554 5.40114 19.90666 1.000 22.85459 147 ASN A CA 1
ATOM 1961 C C . ASN A 1 121 ? -9.62590 6.53152 18.89899 1.000 22.59693 147 ASN A C 1
ATOM 1962 O O . ASN A 1 121 ? -8.50905 6.96410 18.60419 1.000 24.04197 147 ASN A O 1
ATOM 1973 N N . GLY A 1 122 ? -10.74326 7.03752 18.37426 1.000 23.88620 148 GLY A N 1
ATOM 1974 C CA . GLY A 1 122 ? -10.69688 8.24078 17.56595 1.000 20.25015 148 GLY A CA 1
ATOM 1975 C C . GLY A 1 122 ? -9.94820 8.11466 16.27026 1.000 20.58248 148 GLY A C 1
ATOM 1976 O O . GLY A 1 122 ? -9.34866 9.08827 15.81192 1.000 18.90199 148 GLY A O 1
ATOM 1980 N N . LEU A 1 123 ? -9.96333 6.92931 15.66555 1.000 16.42578 149 LEU A N 1
ATOM 1981 C CA . LEU A 1 123 ? -9.26814 6.67200 14.42313 1.000 17.70523 149 LEU A CA 1
ATOM 1982 C C . LEU A 1 123 ? -10.18429 6.69323 13.21962 1.000 21.42717 149 LEU A C 1
ATOM 1983 O O . LEU A 1 123 ? -9.67689 6.65909 12.10146 1.000 17.60055 149 LEU A O 1
ATOM 1999 N N . LEU A 1 124 ? -11.50854 6.73878 13.39269 1.000 17.22935 150 LEU A N 1
ATOM 2000 C CA . LEU A 1 124 ? -12.43162 6.89445 12.26723 1.000 20.95986 150 LEU A CA 1
ATOM 2001 C C . LEU A 1 124 ? -13.34315 8.09711 12.47745 1.000 17.40790 150 LEU A C 1
ATOM 2002 O O . LEU A 1 124 ? -14.54763 8.00518 12.32638 1.000 19.74911 150 LEU A O 1
ATOM 2018 N N . PRO A 1 125 ? -12.78317 9.26076 12.79290 1.000 20.94895 151 PRO A N 1
ATOM 2019 C CA . PRO A 1 125 ? -13.64219 10.44523 12.93917 1.000 18.88257 151 PRO A CA 1
ATOM 2020 C C . PRO A 1 125 ? -14.38675 10.71430 11.64001 1.000 22.01562 151 PRO A C 1
ATOM 2021 O O . PRO A 1 125 ? -13.80658 10.67233 10.55716 1.000 20.67977 151 PRO A O 1
ATOM 2032 N N . ASP A 1 126 ? -15.69135 10.95457 11.75153 1.000 19.49164 152 ASP A N 1
ATOM 2033 C CA . ASP A 1 126 ? -16.52149 11.29633 10.59622 1.000 20.32825 152 ASP A CA 1
ATOM 2034 C C . ASP A 1 126 ? -16.57305 10.14875 9.58586 1.000 20.44757 152 ASP A C 1
ATOM 2035 O O . ASP A 1 126 ? -16.78448 10.37168 8.39801 1.000 16.93785 152 ASP A O 1
ATOM 2044 N N . ASP A 1 127 ? -16.34604 8.92052 10.04578 1.000 16.76928 153 ASP A N 1
ATOM 2045 C CA . ASP A 1 127 ? -16.31515 7.74371 9.18183 1.000 17.34072 153 ASP A CA 1
ATOM 2046 C C . ASP A 1 127 ? -15.16735 7.80082 8.16928 1.000 15.75896 153 ASP A C 1
ATOM 2047 O O . ASP A 1 127 ? -15.24442 7.17444 7.11703 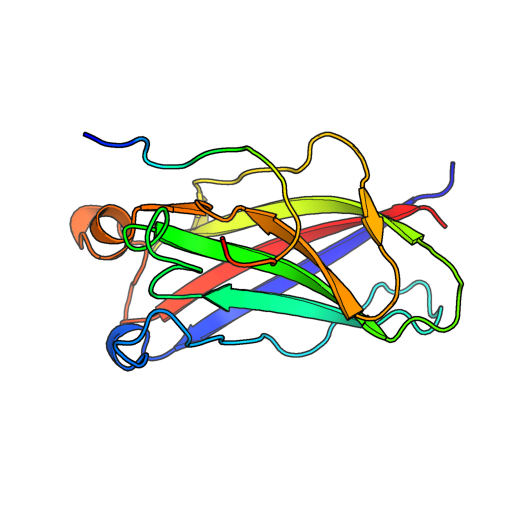1.000 16.48183 153 ASP A O 1
ATOM 2056 N N . LYS A 1 128 ? -14.07209 8.49187 8.49519 1.000 14.65559 154 LYS A N 1
ATOM 2057 C CA . LYS A 1 128 ? -12.91964 8.57641 7.59365 1.000 14.94890 154 LYS A CA 1
ATOM 2058 C C . LYS A 1 128 ? -11.67425 7.95711 8.22454 1.000 13.57631 154 LYS A C 1
ATOM 2059 O O . LYS A 1 128 ? -11.37549 8.20792 9.39423 1.000 12.00820 154 LYS A O 1
ATOM 2078 N N . LEU A 1 129 ? -10.95341 7.14897 7.44446 1.000 11.04012 155 LEU A N 1
ATOM 2079 C CA . LEU A 1 129 ? -9.65596 6.61664 7.83679 1.000 10.19932 155 LEU A CA 1
ATOM 2080 C C . LEU A 1 129 ? -8.56323 7.36607 7.07632 1.000 10.10267 155 LEU A C 1
ATOM 2081 O O . LEU A 1 129 ? -8.55798 7.34953 5.84371 1.000 12.33384 155 LEU A O 1
ATOM 2097 N N . THR A 1 130 ? -7.65897 8.04446 7.79802 1.000 9.98315 156 THR A N 1
ATOM 2098 C CA . THR A 1 130 ? -6.54164 8.75679 7.18544 1.000 9.91495 156 THR A CA 1
ATOM 2099 C C . THR A 1 130 ? -5.23740 8.04752 7.50993 1.000 10.99464 156 THR A C 1
ATOM 2100 O O . THR A 1 130 ? -4.89083 7.86417 8.68560 1.000 10.55304 156 THR A O 1
ATOM 2111 N N . LEU A 1 131 ? -4.53531 7.66873 6.45404 1.000 9.80544 157 LEU A N 1
ATOM 2112 C CA . LEU A 1 131 ? -3.28805 6.93182 6.51860 1.000 8.95345 157 LEU A CA 1
ATOM 2113 C C . LEU A 1 131 ? -2.18663 7.82649 5.98499 1.000 13.34743 157 LEU A C 1
ATOM 2114 O O . LEU A 1 131 ? -2.40374 8.64357 5.08159 1.000 13.77206 157 LEU A O 1
ATOM 2130 N N . PHE A 1 132 ? -1.01363 7.70094 6.57804 1.000 9.43510 158 PHE A N 1
ATOM 2131 C CA . PHE A 1 132 ? 0.15992 8.47454 6.16979 1.000 13.09525 158 PHE A CA 1
ATOM 2132 C C . PHE A 1 132 ? 1.25940 7.47045 5.84970 1.000 14.58454 158 PHE A C 1
ATOM 2133 O O . PHE A 1 132 ? 1.45294 6.49460 6.58913 1.000 14.03236 158 PHE A O 1
ATOM 2150 N N . CYS A 1 133 ? 1.90304 7.64234 4.69144 1.000 12.76974 159 CYS A N 1
ATOM 2151 C CA . CYS A 1 133 ? 2.98926 6.76488 4.26835 1.000 11.13359 159 CYS A CA 1
ATOM 2152 C C . CYS A 1 133 ? 4.23891 7.59927 4.03286 1.000 14.13968 159 CYS A C 1
ATOM 2153 O O . CYS A 1 133 ? 4.17412 8.62974 3.35327 1.000 14.17358 159 CYS A O 1
ATOM 2161 N N . GLU A 1 134 ? 5.35845 7.17969 4.61784 1.000 11.96470 160 GLU A N 1
ATOM 2162 C CA . GLU A 1 134 ? 6.66743 7.77470 4.34943 1.000 10.62536 160 GLU A CA 1
ATOM 2163 C C . GLU A 1 134 ? 7.51449 6.73268 3.64401 1.000 8.98852 160 GLU A C 1
ATOM 2164 O O . GLU A 1 134 ? 7.54530 5.56646 4.05540 1.000 11.68471 160 GLU A O 1
ATOM 2176 N N . VAL A 1 135 ? 8.15285 7.13958 2.56320 1.000 9.35016 161 VAL A N 1
ATOM 2177 C CA . VAL A 1 135 ? 8.93394 6.22407 1.74849 1.000 9.29172 161 VAL A CA 1
ATOM 2178 C C . VAL A 1 135 ? 10.33222 6.79349 1.61418 1.000 9.16086 161 VAL A C 1
ATOM 2179 O O . VAL A 1 135 ? 10.50300 8.00841 1.45012 1.000 11.43151 161 VAL A O 1
ATOM 2192 N N . SER A 1 136 ? 11.32756 5.92274 1.68183 1.000 10.03959 162 SER A N 1
ATOM 2193 C CA . SER A 1 136 ? 12.72985 6.29820 1.46179 1.000 10.59117 162 SER A CA 1
ATOM 2194 C C . SER A 1 136 ? 13.30111 5.37428 0.39413 1.000 10.68515 162 SER A C 1
ATOM 2195 O O . SER A 1 136 ? 13.57057 4.20401 0.67445 1.000 10.92175 162 SER A O 1
ATOM 2203 N N . VAL A 1 137 ? 13.47884 5.88366 -0.82225 1.000 10.98126 163 VAL A N 1
ATOM 2204 C CA . VAL A 1 137 ? 13.88694 5.05064 -1.95526 1.000 12.64487 163 VAL A CA 1
ATOM 2205 C C . VAL A 1 137 ? 15.35646 5.28268 -2.27451 1.000 12.84568 163 VAL A C 1
ATOM 2206 O O . VAL A 1 137 ? 15.86567 6.41629 -2.22219 1.000 12.10863 163 VAL A O 1
ATOM 2219 N N . VAL A 1 138 ? 16.05899 4.19033 -2.55616 1.000 14.31525 164 VAL A N 1
ATOM 2220 C CA . VAL A 1 138 ? 17.45508 4.24593 -2.97325 1.000 19.44578 164 VAL A CA 1
ATOM 2221 C C . VAL A 1 138 ? 17.51747 4.60024 -4.45150 1.000 21.78260 164 VAL A C 1
ATOM 2222 O O . VAL A 1 138 ? 16.89547 3.92981 -5.29050 1.000 21.88461 164 VAL A O 1
ATOM 2235 N N . GLN A 1 139 ? 18.28655 5.64184 -4.76995 1.000 21.72480 165 GLN A N 1
ATOM 2236 C CA . GLN A 1 139 ? 18.51558 6.12256 -6.12920 1.000 27.97425 165 GLN A CA 1
ATOM 2237 C C . GLN A 1 139 ? 19.97364 5.86339 -6.53637 1.000 30.34724 165 GLN A C 1
ATOM 2238 O O . GLN A 1 139 ? 20.27307 4.85423 -7.18774 1.000 40.02464 165 GLN A O 1
ATOM 2242 N N . GLU B 2 2 ? -7.41177 -9.67434 22.51969 1.000 52.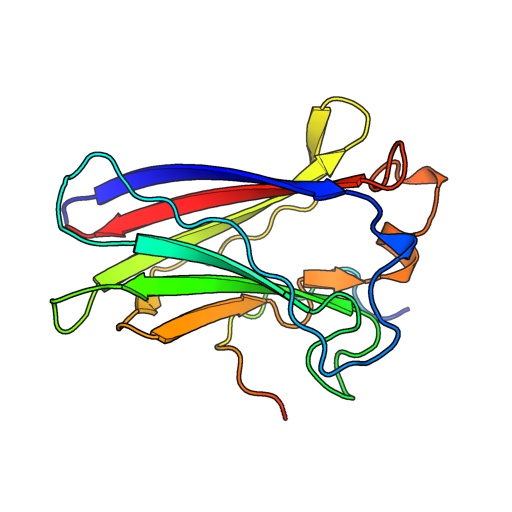51257 126 GLU B N 1
ATOM 2243 C CA . GLU B 2 2 ? -6.76726 -10.98983 22.59483 1.000 61.76959 126 GLU B CA 1
ATOM 2244 C C . GLU B 2 2 ? -5.57584 -11.06769 21.60057 1.000 60.52789 126 GLU B C 1
ATOM 2245 O O . GLU B 2 2 ? -4.42696 -10.98236 22.02567 1.000 58.70054 126 GLU B O 1
ATOM 2248 N N . LYS B 2 3 ? -5.89053 -11.22832 20.30552 1.000 45.34408 127 LYS B N 1
ATOM 2249 C CA . LYS B 2 3 ? -4.90030 -11.21664 19.21770 1.000 35.42560 127 LYS B CA 1
ATOM 2250 C C . LYS B 2 3 ? -4.09949 -9.90221 19.19922 1.000 31.93108 127 LYS B C 1
ATOM 2251 O O . LYS B 2 3 ? -4.59704 -8.85716 19.57489 1.000 28.22196 127 LYS B O 1
ATOM 2270 N N . PRO B 2 4 ? -2.83928 -9.92877 18.74136 1.000 28.27992 128 PRO B N 1
ATOM 2271 C CA . PRO B 2 4 ? -2.07012 -8.67670 18.76333 1.000 24.76807 128 PRO B CA 1
ATOM 2272 C C . PRO B 2 4 ? -2.75000 -7.60011 17.93189 1.000 25.21124 128 PRO B C 1
ATOM 2273 O O . PRO B 2 4 ? -3.36736 -7.86152 16.88237 1.000 18.95955 128 PRO B O 1
ATOM 2284 N N . LEU B 2 5 ? -2.61338 -6.37178 18.42449 1.000 18.43674 129 LEU B N 1
ATOM 2285 C CA . LEU B 2 5 ? -3.21292 -5.21704 17.77430 1.000 21.12669 129 LEU B CA 1
ATOM 2286 C C . LEU B 2 5 ? -2.57381 -4.94249 16.41220 1.000 16.19709 129 LEU B C 1
ATOM 2287 O O . LEU B 2 5 ? -3.27537 -4.57547 15.47337 1.000 15.94758 129 LEU B O 1
ATOM 2303 N N . GLN B 2 6 ? -1.25299 -5.11249 16.29882 1.000 15.42985 130 GLN B N 1
ATOM 2304 C CA . GLN B 2 6 ? -0.51705 -4.95628 15.04971 1.000 17.04534 130 GLN B CA 1
ATOM 2305 C C . GLN B 2 6 ? 0.57053 -6.01632 15.01846 1.000 17.48181 130 GLN B C 1
ATOM 2306 O O . GLN B 2 6 ? 1.09496 -6.40761 16.06398 1.000 15.16118 130 GLN B O 1
ATOM 2320 N N . VAL B 2 7 ? 0.90161 -6.50006 13.82945 1.000 14.46813 131 VAL B N 1
ATOM 2321 C CA . VAL B 2 7 ? 1.97385 -7.48096 13.66275 1.000 14.04300 131 VAL B CA 1
ATOM 2322 C C . VAL B 2 7 ? 2.95060 -6.86565 12.68254 1.000 19.32566 131 VAL B C 1
ATOM 2323 O O . VAL B 2 7 ? 2.59925 -6.57373 11.53780 1.000 14.35894 131 VAL B O 1
ATOM 2336 N N . ALA B 2 8 ? 4.14813 -6.60299 13.13796 1.000 14.42151 132 ALA B N 1
ATOM 2337 C CA . ALA B 2 8 ? 5.08698 -5.83135 12.34018 1.000 16.75313 132 ALA B CA 1
ATOM 2338 C C . ALA B 2 8 ? 5.79141 -6.66328 11.26446 1.000 18.72164 132 ALA B C 1
ATOM 2339 O O . ALA B 2 8 ? 6.77982 -6.19789 10.68675 1.000 24.98449 132 ALA B O 1
ATOM 2346 N N . ALA B 2 9 ? 5.30191 -7.85757 10.97715 1.000 19.20242 133 ALA B N 1
ATOM 2347 C CA . ALA B 2 9 ? 5.94157 -8.71023 9.98695 1.000 20.00530 133 ALA B CA 1
ATOM 2348 C C . ALA B 2 9 ? 5.66773 -8.15762 8.59358 1.000 17.45672 133 ALA B C 1
ATOM 2349 O O . ALA B 2 9 ? 4.51695 -7.89082 8.24343 1.000 17.70361 133 ALA B O 1
ATOM 2356 N N . VAL B 2 10 ? 6.70858 -7.96942 7.81226 1.000 17.68401 134 VAL B N 1
ATOM 2357 C CA . VAL B 2 10 ? 6.54996 -7.41156 6.46418 1.000 15.31522 134 VAL B CA 1
ATOM 2358 C C . VAL B 2 10 ? 6.42073 -8.55478 5.46919 1.000 16.37119 134 VAL B C 1
ATOM 2359 O O . VAL B 2 10 ? 7.16684 -9.53162 5.54126 1.000 15.12023 134 VAL B O 1
ATOM 2372 N N . ASP B 2 11 ? 5.47207 -8.44438 4.53675 1.000 15.00426 135 ASP B N 1
ATOM 2373 C CA . ASP B 2 11 ? 5.33206 -9.44325 3.48531 1.000 17.09781 135 ASP B CA 1
ATOM 2374 C C . ASP B 2 11 ? 4.72678 -8.78613 2.24904 1.000 15.16962 135 ASP B C 1
ATOM 2375 O O . ASP B 2 11 ? 4.45782 -7.58743 2.22595 1.000 13.95031 135 ASP B O 1
ATOM 2384 N N . SER B 2 12 ? 4.56869 -9.58739 1.20152 1.000 18.95716 136 SER B N 1
ATOM 2385 C CA . SER B 2 12 ? 4.06147 -9.14125 -0.09729 1.000 20.35437 136 SER B CA 1
ATOM 2386 C C . SER B 2 12 ? 2.64573 -9.68796 -0.32541 1.000 33.43793 136 SER B C 1
ATOM 2387 O O . SER B 2 12 ? 2.42956 -10.89670 -0.19708 1.000 37.32539 136 SER B O 1
ATOM 2395 N N . SER B 2 13 ? 1.69455 -8.79357 -0.68631 1.000 31.23870 137 SER B N 1
ATOM 2396 C CA . SER B 2 13 ? 0.28318 -9.13200 -0.88932 1.000 32.34444 137 SER B CA 1
ATOM 2397 C C . SER B 2 13 ? 0.15241 -10.38423 -1.73316 1.000 50.58234 137 SER B C 1
ATOM 2398 O O . SER B 2 13 ? 0.06296 -10.32347 -2.96767 1.000 46.81360 137 SER B O 1
ATOM 2406 N N . VAL B 2 14 ? 0.17300 -11.52441 -1.05580 1.000 59.83533 138 VAL B N 1
ATOM 2407 C CA . VAL B 2 14 ? -0.18694 -12.79408 -1.64701 1.000 60.67457 138 VAL B CA 1
ATOM 2408 C C . VAL B 2 14 ? -1.09782 -13.44817 -0.60410 1.000 65.64110 138 VAL B C 1
ATOM 2409 O O . VAL B 2 14 ? -0.67127 -13.67789 0.53371 1.000 59.62732 138 VAL B O 1
ATOM 2422 N N . PRO B 2 15 ? -2.38338 -13.65991 -0.89807 1.000 67.52248 139 PRO B N 1
ATOM 2423 C CA . PRO B 2 15 ? -3.25685 -14.31074 0.08043 1.000 59.23664 139 PRO B CA 1
ATOM 2424 C C . PRO B 2 15 ? -2.80616 -15.74761 0.31849 1.000 57.22939 139 PRO B C 1
ATOM 2425 O O . PRO B 2 15 ? -2.17685 -16.38086 -0.53600 1.000 55.95832 139 PRO B O 1
ATOM 2436 N N . ARG B 2 16 ? -3.11509 -16.25073 1.50888 1.000 56.18430 140 ARG B N 1
ATOM 2437 C CA . ARG B 2 16 ? -2.71645 -17.60137 1.88758 1.000 59.31908 140 ARG B CA 1
ATOM 2438 C C . ARG B 2 16 ? -3.89937 -18.55754 1.76945 1.000 52.46318 140 ARG B C 1
ATOM 2439 O O . ARG B 2 16 ? -4.60463 -18.79577 2.74702 1.000 52.61496 140 ARG B O 1
#

B-factor: mean 24.78, std 13.17, range [7.31, 81.4]